Protein AF-R5P336-F1 (afdb_monomer_lite)

Structure (mmCIF, N/CA/C/O backbone):
data_AF-R5P336-F1
#
_entry.id   AF-R5P336-F1
#
loop_
_atom_site.group_PDB
_atom_site.id
_atom_site.type_symbol
_atom_site.label_atom_id
_atom_site.label_alt_id
_atom_site.label_comp_id
_atom_site.label_asym_id
_atom_site.label_entity_id
_atom_site.label_seq_id
_atom_site.pdbx_PDB_ins_code
_atom_site.Cartn_x
_atom_site.Cartn_y
_atom_site.Cartn_z
_atom_site.occupancy
_atom_site.B_iso_or_equiv
_atom_site.auth_seq_id
_atom_site.auth_comp_id
_atom_site.auth_asym_id
_atom_site.auth_atom_id
_atom_site.pdbx_PDB_model_num
ATOM 1 N N . MET A 1 1 ? -26.874 2.216 21.718 1.00 48.78 1 MET A N 1
ATOM 2 C CA . MET A 1 1 ? -26.029 2.911 20.723 1.00 48.78 1 MET A CA 1
ATOM 3 C C . MET A 1 1 ? -25.429 1.851 19.818 1.00 48.78 1 MET A C 1
ATOM 5 O O . MET A 1 1 ? -24.500 1.167 20.233 1.00 48.78 1 MET A O 1
ATOM 9 N N . GLU A 1 2 ? -26.077 1.636 18.677 1.00 56.44 2 GLU A N 1
ATOM 10 C CA . GLU A 1 2 ? -25.840 0.547 17.711 1.00 56.44 2 GLU A CA 1
ATOM 11 C C . GLU A 1 2 ? -24.820 0.969 16.629 1.00 56.44 2 GLU A C 1
ATOM 13 O O . GLU A 1 2 ? -24.054 0.153 16.127 1.00 56.44 2 GLU A O 1
ATOM 18 N N . ASN A 1 3 ? -24.690 2.281 16.407 1.00 76.06 3 ASN A N 1
ATOM 19 C CA . ASN A 1 3 ? -23.892 2.877 15.333 1.00 76.06 3 ASN A CA 1
ATOM 20 C C . ASN A 1 3 ? -22.371 2.699 15.501 1.00 76.06 3 ASN A C 1
ATOM 22 O O . ASN A 1 3 ? -21.642 2.678 14.514 1.00 76.06 3 ASN A O 1
ATOM 26 N N . GLY A 1 4 ? -21.855 2.562 16.729 1.00 81.75 4 GLY A N 1
ATOM 27 C CA . GLY A 1 4 ? -20.406 2.526 16.948 1.00 81.75 4 GLY A CA 1
ATOM 28 C C . GLY A 1 4 ? -19.717 1.269 16.413 1.00 81.75 4 GLY A C 1
ATOM 29 O O . GLY A 1 4 ? -18.634 1.345 15.831 1.00 81.75 4 GLY A O 1
ATOM 30 N N . ARG A 1 5 ? -20.377 0.109 16.534 1.00 86.25 5 ARG A N 1
ATOM 31 C CA . ARG A 1 5 ? -19.883 -1.146 15.945 1.00 86.25 5 ARG A CA 1
ATOM 32 C C . ARG A 1 5 ? -20.002 -1.145 14.424 1.00 86.25 5 ARG A C 1
ATOM 34 O O . ARG A 1 5 ? -19.132 -1.692 13.755 1.00 86.25 5 ARG A O 1
ATOM 41 N N . GLU A 1 6 ? -21.025 -0.490 13.884 1.00 89.81 6 GLU A N 1
ATOM 42 C CA . GLU A 1 6 ? -21.195 -0.324 12.440 1.00 89.81 6 GLU A CA 1
ATOM 43 C C . GLU A 1 6 ? -20.056 0.514 11.837 1.00 89.81 6 GLU A C 1
ATOM 45 O O . GLU A 1 6 ? -19.408 0.078 10.886 1.00 89.81 6 GLU A O 1
ATOM 50 N N . TYR A 1 7 ? -19.708 1.653 12.451 1.00 92.31 7 TYR A N 1
ATOM 51 C CA . TYR A 1 7 ? -18.560 2.457 12.017 1.00 92.31 7 TYR A CA 1
ATOM 52 C C . TYR A 1 7 ? -17.231 1.696 12.113 1.00 92.31 7 TYR A C 1
ATOM 54 O O . TYR A 1 7 ? -16.427 1.749 11.184 1.00 92.31 7 TYR A O 1
ATOM 62 N N . LEU A 1 8 ? -17.004 0.942 13.194 1.00 92.31 8 LEU A N 1
ATOM 63 C CA . LEU A 1 8 ? -15.820 0.084 13.333 1.00 92.31 8 LEU A CA 1
ATOM 64 C C . LEU A 1 8 ? -15.763 -1.016 12.263 1.00 92.31 8 LEU A C 1
ATOM 66 O O . LEU A 1 8 ? -14.682 -1.321 11.753 1.00 92.31 8 LEU A O 1
ATOM 70 N N . SER A 1 9 ? -16.912 -1.580 11.883 1.00 93.75 9 SER A N 1
ATOM 71 C CA . SER A 1 9 ? -17.007 -2.539 10.781 1.00 93.75 9 SER A CA 1
ATOM 72 C C . SER A 1 9 ? -16.622 -1.892 9.450 1.00 93.75 9 SER A C 1
ATOM 74 O O . SER A 1 9 ? -15.832 -2.463 8.705 1.00 93.75 9 SER A O 1
ATOM 76 N N . ILE A 1 10 ? -17.104 -0.678 9.168 1.00 95.06 10 ILE A N 1
ATOM 77 C CA . ILE A 1 10 ? -16.742 0.068 7.950 1.00 95.06 10 ILE A CA 1
ATOM 78 C C . ILE A 1 10 ? -15.233 0.344 7.902 1.00 95.06 10 ILE A C 1
ATOM 80 O O . ILE A 1 10 ? -14.598 0.127 6.869 1.00 95.06 10 ILE A O 1
ATOM 84 N N . LEU A 1 11 ? -14.636 0.779 9.019 1.00 95.56 11 LEU A N 1
ATOM 85 C CA . LEU A 1 11 ? -13.186 0.984 9.115 1.00 95.56 11 LEU A CA 1
ATOM 86 C C . LEU A 1 11 ? -12.418 -0.318 8.858 1.00 95.56 11 LEU A C 1
ATOM 88 O O . LEU A 1 11 ? -11.440 -0.321 8.115 1.00 95.56 11 LEU A O 1
ATOM 92 N N . THR A 1 12 ? -12.888 -1.426 9.431 1.00 96.69 12 THR A N 1
ATOM 93 C CA . THR A 1 12 ? -12.290 -2.755 9.256 1.00 96.69 12 THR A CA 1
ATOM 94 C C . THR A 1 12 ? -12.308 -3.187 7.792 1.00 96.69 12 THR A C 1
ATOM 96 O O . THR A 1 12 ? -11.278 -3.605 7.263 1.00 96.69 12 THR A O 1
ATOM 99 N N . GLU A 1 13 ? -13.448 -3.052 7.115 1.00 96.81 13 GLU A N 1
ATOM 100 C CA . GLU A 1 13 ? -13.576 -3.409 5.700 1.00 96.81 13 GLU A CA 1
ATOM 101 C C . GLU A 1 13 ? -12.733 -2.499 4.796 1.00 96.81 13 GLU A C 1
ATOM 103 O O . GLU A 1 13 ? -12.094 -2.987 3.864 1.00 96.81 13 GLU A O 1
ATOM 108 N N . SER A 1 14 ? -12.635 -1.201 5.110 1.00 96.56 14 SER A N 1
ATOM 109 C CA . SER A 1 14 ? -11.741 -0.278 4.397 1.00 96.56 14 SER A CA 1
ATOM 110 C C . SER A 1 14 ? -10.275 -0.732 4.470 1.00 96.56 14 SER A C 1
ATOM 112 O O . SER A 1 14 ? -9.592 -0.810 3.445 1.00 96.56 14 SER A O 1
ATOM 114 N N . LEU A 1 15 ? -9.800 -1.124 5.660 1.00 97.38 15 LEU A N 1
ATOM 115 C CA . LEU A 1 15 ? -8.432 -1.620 5.842 1.00 97.38 15 LEU A CA 1
ATOM 116 C C . LEU A 1 15 ? -8.196 -2.961 5.134 1.00 97.38 15 LEU A C 1
ATOM 118 O O . LEU A 1 15 ? -7.172 -3.123 4.474 1.00 97.38 15 LEU A O 1
ATOM 122 N N . LYS A 1 16 ? -9.138 -3.910 5.212 1.00 98.06 16 LYS A N 1
ATOM 123 C CA . LYS A 1 16 ? -9.036 -5.181 4.472 1.00 98.06 16 LYS A CA 1
ATOM 124 C C . LYS A 1 16 ? -8.949 -4.946 2.968 1.00 98.06 16 LYS A C 1
ATOM 126 O O . LYS A 1 16 ? -8.106 -5.540 2.305 1.00 98.06 16 LYS A O 1
ATOM 131 N N . LYS A 1 17 ? -9.768 -4.037 2.437 1.00 98.06 17 LYS A N 1
ATOM 132 C CA . LYS A 1 17 ? -9.726 -3.686 1.019 1.00 98.06 17 LYS A CA 1
ATOM 133 C C . LYS A 1 17 ? -8.385 -3.062 0.630 1.00 98.06 17 LYS A C 1
ATOM 135 O O . LYS A 1 17 ? -7.833 -3.409 -0.411 1.00 98.06 17 LYS A O 1
ATOM 140 N N . LYS A 1 18 ? -7.818 -2.203 1.484 1.00 97.44 18 LYS A N 1
ATOM 141 C CA . LYS A 1 18 ? -6.471 -1.651 1.282 1.00 97.44 18 LYS A CA 1
ATOM 142 C C . LYS A 1 18 ? -5.401 -2.748 1.245 1.00 97.44 18 LYS A C 1
ATOM 144 O O . LYS A 1 18 ? -4.525 -2.688 0.390 1.00 97.44 18 LYS A O 1
ATOM 149 N N . ILE A 1 19 ? -5.493 -3.763 2.109 1.00 98.19 19 ILE A N 1
ATOM 150 C CA . ILE A 1 19 ? -4.601 -4.937 2.081 1.00 98.19 19 ILE A CA 1
ATOM 151 C C . ILE A 1 19 ? -4.691 -5.659 0.735 1.00 98.19 19 ILE A C 1
ATOM 153 O O . ILE A 1 19 ? -3.660 -5.879 0.109 1.00 98.19 19 ILE A O 1
ATOM 157 N N . THR A 1 20 ? -5.903 -5.955 0.256 1.00 98.31 20 THR A N 1
ATOM 158 C CA . THR A 1 20 ? -6.098 -6.613 -1.046 1.00 98.31 20 THR A CA 1
ATOM 159 C C . THR A 1 20 ? -5.482 -5.809 -2.189 1.00 98.31 20 THR A C 1
ATOM 161 O O . THR A 1 20 ? -4.812 -6.373 -3.043 1.00 98.31 20 THR A O 1
ATOM 164 N N . ILE A 1 21 ? -5.644 -4.484 -2.193 1.00 97.75 21 ILE A N 1
ATOM 165 C CA . ILE A 1 21 ? -5.040 -3.633 -3.226 1.00 97.75 21 ILE A CA 1
ATOM 166 C C . ILE A 1 21 ? -3.506 -3.664 -3.152 1.00 97.75 21 ILE A C 1
ATOM 168 O O . ILE A 1 21 ? -2.845 -3.703 -4.187 1.00 97.75 21 ILE A O 1
ATOM 172 N N . LEU A 1 22 ? -2.924 -3.664 -1.949 1.00 97.75 22 LEU A N 1
ATOM 173 C CA . LEU A 1 22 ? -1.472 -3.794 -1.785 1.00 97.75 22 LEU A CA 1
ATOM 174 C C . LEU A 1 22 ? -0.960 -5.143 -2.311 1.00 97.75 22 LEU A C 1
ATOM 176 O O . LEU A 1 22 ? 0.091 -5.173 -2.949 1.00 97.75 22 LEU A O 1
ATOM 180 N N . ASP A 1 23 ? -1.710 -6.227 -2.104 1.00 98.19 23 ASP A N 1
ATOM 181 C CA . ASP A 1 23 ? -1.390 -7.544 -2.667 1.00 98.19 23 ASP A CA 1
ATOM 182 C C . ASP A 1 23 ? -1.418 -7.536 -4.201 1.00 98.19 23 ASP A C 1
ATOM 184 O O . ASP A 1 23 ? -0.490 -8.031 -4.841 1.00 98.19 23 ASP A O 1
ATOM 188 N N . GLU A 1 24 ? -2.418 -6.896 -4.810 1.00 98.12 24 GLU A N 1
ATOM 189 C CA . GLU A 1 24 ? -2.477 -6.738 -6.269 1.00 98.12 24 GLU A CA 1
ATOM 190 C C . GLU A 1 24 ? -1.304 -5.908 -6.811 1.00 98.12 24 GLU A C 1
ATOM 192 O O . GLU A 1 24 ? -0.720 -6.249 -7.843 1.00 98.12 24 GLU A O 1
ATOM 197 N N . ILE A 1 25 ? -0.892 -4.850 -6.102 1.00 96.62 25 ILE A N 1
ATOM 198 C CA . ILE A 1 25 ? 0.298 -4.073 -6.477 1.00 96.62 25 ILE A CA 1
ATOM 199 C C . ILE A 1 25 ? 1.558 -4.947 -6.406 1.00 96.62 25 ILE A C 1
ATOM 201 O O . ILE A 1 25 ? 2.382 -4.882 -7.317 1.00 96.62 25 ILE A O 1
ATOM 205 N N . LEU A 1 26 ? 1.714 -5.797 -5.386 1.00 97.25 26 LEU A N 1
ATOM 206 C CA . LEU A 1 26 ? 2.848 -6.729 -5.300 1.00 97.25 26 LEU A CA 1
ATOM 207 C C . LEU A 1 26 ? 2.880 -7.705 -6.484 1.00 97.25 26 LEU A C 1
ATOM 209 O O . LEU A 1 26 ? 3.942 -7.917 -7.075 1.00 97.25 26 LEU A O 1
ATOM 213 N N . LEU A 1 27 ? 1.725 -8.238 -6.893 1.00 97.12 27 LEU A N 1
ATOM 214 C CA . LEU A 1 27 ? 1.620 -9.091 -8.081 1.00 97.12 27 LEU A CA 1
ATOM 215 C C . LEU A 1 27 ? 1.990 -8.333 -9.363 1.00 97.12 27 LEU A C 1
ATOM 217 O O . LEU A 1 27 ? 2.708 -8.859 -10.215 1.00 97.12 27 LEU A O 1
ATOM 221 N N . LEU A 1 28 ? 1.542 -7.084 -9.508 1.00 95.50 28 LEU A N 1
ATOM 222 C CA . LEU A 1 28 ? 1.935 -6.224 -10.627 1.00 95.50 28 LEU A CA 1
ATOM 223 C C . LEU A 1 28 ? 3.432 -5.898 -10.607 1.00 95.50 28 LEU A C 1
ATOM 225 O O . LEU A 1 28 ? 4.052 -5.822 -11.667 1.00 95.50 28 LEU A O 1
ATOM 229 N N . ASN A 1 29 ? 4.035 -5.749 -9.426 1.00 94.75 29 ASN A N 1
ATOM 230 C CA . ASN A 1 29 ? 5.474 -5.548 -9.292 1.00 94.75 29 ASN A CA 1
ATOM 231 C C . ASN A 1 29 ? 6.240 -6.768 -9.791 1.00 94.75 29 ASN A C 1
ATOM 233 O O . ASN A 1 29 ? 7.191 -6.615 -10.555 1.00 94.75 29 ASN A O 1
ATOM 237 N N . GLN A 1 30 ? 5.806 -7.968 -9.422 1.00 93.94 30 GLN A N 1
ATOM 238 C CA . GLN A 1 30 ? 6.415 -9.186 -9.935 1.00 93.94 30 GLN A CA 1
ATOM 239 C C . GLN A 1 30 ? 6.309 -9.269 -11.466 1.00 93.94 30 GLN A C 1
ATOM 241 O O . GLN A 1 30 ? 7.320 -9.463 -12.139 1.00 93.94 30 GLN A O 1
ATOM 246 N N . LYS A 1 31 ? 5.119 -9.024 -12.029 1.00 91.44 31 LYS A N 1
ATOM 247 C CA . LYS A 1 31 ? 4.902 -9.035 -13.487 1.00 91.44 31 LYS A CA 1
ATOM 248 C C . LYS A 1 31 ? 5.761 -8.006 -14.223 1.00 91.44 31 LYS A C 1
ATOM 250 O O . LYS A 1 31 ? 6.285 -8.301 -15.291 1.00 91.44 31 LYS A O 1
ATOM 255 N N . GLN A 1 32 ? 5.944 -6.815 -13.651 1.00 88.25 32 GLN A N 1
ATOM 256 C CA . GLN A 1 32 ? 6.812 -5.788 -14.234 1.00 88.25 32 GLN A CA 1
ATOM 257 C C . GLN A 1 32 ? 8.275 -6.234 -14.260 1.00 88.25 32 GLN A C 1
ATOM 259 O O . GLN A 1 32 ? 8.996 -5.935 -15.205 1.00 88.25 32 GLN A O 1
ATOM 264 N N . LEU A 1 33 ? 8.735 -6.924 -13.213 1.00 89.75 33 LEU A N 1
ATOM 265 C CA . LEU A 1 33 ? 10.094 -7.452 -13.177 1.00 89.75 33 LEU A CA 1
ATOM 266 C C . LEU A 1 33 ? 10.290 -8.520 -14.258 1.00 89.75 33 LEU A C 1
ATOM 268 O O . LEU A 1 33 ? 11.304 -8.515 -14.955 1.00 89.75 33 LEU A O 1
ATOM 272 N N . GLU A 1 34 ? 9.315 -9.412 -14.413 1.00 87.00 34 GLU A N 1
ATOM 273 C CA . GLU A 1 34 ? 9.313 -10.450 -15.444 1.00 87.00 34 GLU A CA 1
ATOM 274 C C . GLU A 1 34 ? 9.309 -9.838 -16.856 1.00 87.00 34 GLU A C 1
ATOM 276 O O . GLU A 1 34 ? 10.112 -10.256 -17.693 1.00 87.00 34 GLU A O 1
ATOM 281 N N . SER A 1 35 ? 8.512 -8.787 -17.099 1.00 82.12 35 SER A N 1
ATOM 282 C CA . SER A 1 35 ? 8.417 -8.137 -18.416 1.00 82.12 35 SER A CA 1
ATOM 283 C C . SER A 1 35 ? 9.709 -7.449 -18.869 1.00 82.12 35 SER A C 1
ATOM 285 O O . SER A 1 35 ? 9.957 -7.335 -20.066 1.00 82.12 35 SER A O 1
ATOM 287 N N . VAL A 1 36 ? 10.572 -7.033 -17.934 1.00 81.50 36 VAL A N 1
ATOM 288 C CA . VAL A 1 36 ? 11.878 -6.422 -18.250 1.00 81.50 36 VAL A CA 1
ATOM 289 C C . VAL A 1 36 ? 13.056 -7.392 -18.155 1.00 81.50 36 VAL A C 1
ATOM 291 O O . VAL A 1 36 ? 14.186 -7.014 -18.466 1.00 81.50 36 VAL A O 1
ATOM 294 N N . SER A 1 37 ? 12.814 -8.640 -17.742 1.00 77.75 37 SER A N 1
ATOM 295 C CA . SER A 1 37 ? 13.849 -9.678 -17.625 1.00 77.75 37 SER A CA 1
ATOM 296 C C . SER A 1 37 ? 14.093 -10.450 -18.932 1.00 77.75 37 SER A C 1
ATOM 298 O O . SER A 1 37 ? 15.087 -11.168 -19.035 1.00 77.75 37 SER A O 1
ATOM 300 N N . GLY A 1 38 ? 13.213 -10.305 -19.931 1.00 72.75 38 GLY A N 1
ATOM 301 C CA . GLY A 1 38 ? 13.334 -10.926 -21.257 1.00 72.75 38 GLY A CA 1
ATOM 302 C C . GLY A 1 38 ? 14.386 -10.274 -22.168 1.00 72.75 38 GLY A C 1
ATOM 303 O O . GLY A 1 38 ? 15.119 -9.376 -21.757 1.00 72.75 38 GLY A O 1
ATOM 304 N N . ASN A 1 39 ? 14.482 -10.712 -23.431 1.00 67.06 39 ASN A N 1
ATOM 305 C CA . ASN A 1 39 ? 15.431 -10.148 -24.410 1.00 67.06 39 ASN A CA 1
ATOM 306 C C . ASN A 1 39 ? 15.059 -8.729 -24.867 1.00 67.06 39 ASN A C 1
ATOM 308 O O . ASN A 1 39 ? 15.962 -7.908 -25.056 1.00 67.06 39 ASN A O 1
ATOM 312 N N . GLU A 1 40 ? 13.766 -8.431 -24.942 1.00 68.81 40 GLU A N 1
ATOM 313 C CA . GLU A 1 40 ? 13.169 -7.139 -25.302 1.00 68.81 40 GLU A CA 1
ATOM 314 C C . GLU A 1 40 ? 12.120 -6.773 -24.246 1.00 68.81 40 GLU A C 1
ATOM 316 O O . GLU A 1 40 ? 11.577 -7.669 -23.593 1.00 68.81 40 GLU A O 1
ATOM 321 N N . ILE A 1 41 ? 11.889 -5.477 -24.034 1.00 71.94 41 ILE A N 1
ATOM 322 C CA . ILE A 1 41 ? 10.786 -5.002 -23.192 1.00 71.94 41 ILE A CA 1
ATOM 323 C C . ILE A 1 41 ? 9.473 -5.180 -23.961 1.00 71.94 41 ILE A C 1
ATOM 325 O O . ILE A 1 41 ? 9.350 -4.741 -25.101 1.00 71.94 41 ILE A O 1
ATOM 329 N N . ASP A 1 42 ? 8.485 -5.795 -23.315 1.00 80.50 42 ASP A N 1
ATOM 330 C CA . ASP A 1 42 ? 7.096 -5.738 -23.773 1.00 80.50 42 ASP A CA 1
ATOM 331 C C . ASP A 1 42 ? 6.490 -4.390 -23.347 1.00 80.50 42 ASP A C 1
ATOM 333 O O . ASP A 1 42 ? 6.070 -4.213 -22.198 1.00 80.50 42 ASP A O 1
ATOM 337 N N . ASP A 1 43 ? 6.532 -3.413 -24.256 1.00 76.44 43 ASP A N 1
ATOM 338 C CA . ASP A 1 43 ? 6.093 -2.036 -24.002 1.00 76.44 43 ASP A CA 1
ATOM 339 C C . ASP A 1 43 ? 4.592 -1.946 -23.682 1.00 76.44 43 ASP A C 1
ATOM 341 O O . ASP A 1 43 ? 4.189 -1.150 -22.828 1.00 76.44 43 ASP A O 1
ATOM 345 N N . ASP A 1 44 ? 3.761 -2.767 -24.327 1.00 81.9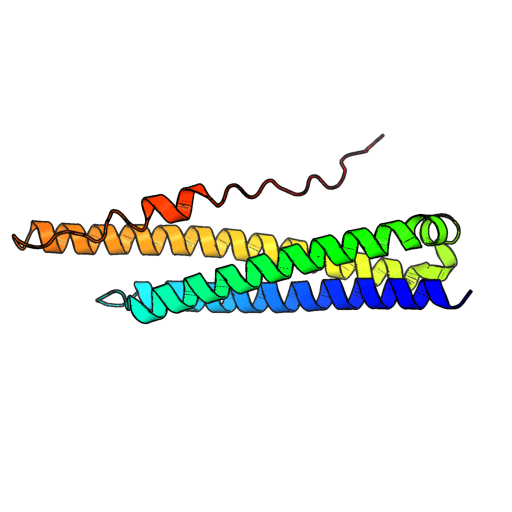4 44 ASP A N 1
ATOM 346 C CA . ASP A 1 44 ? 2.311 -2.761 -24.121 1.00 81.94 44 ASP A CA 1
ATOM 347 C C . ASP A 1 44 ? 1.968 -3.308 -22.732 1.00 81.94 44 ASP A C 1
ATOM 349 O O . ASP A 1 44 ? 1.253 -2.656 -21.963 1.00 81.94 44 ASP A O 1
ATOM 353 N N . LEU A 1 45 ? 2.560 -4.449 -22.358 1.00 83.50 45 LEU A N 1
ATOM 354 C CA . LEU A 1 45 ? 2.412 -5.019 -21.020 1.00 83.50 45 LEU A CA 1
ATOM 355 C C . LEU A 1 45 ? 2.969 -4.078 -19.944 1.00 83.50 45 LEU A C 1
ATOM 357 O O . LEU A 1 45 ? 2.374 -3.928 -18.874 1.00 83.50 45 LEU A O 1
ATOM 361 N N . PHE A 1 46 ? 4.105 -3.429 -20.209 1.00 81.25 46 PHE A N 1
ATOM 362 C CA . PHE A 1 46 ? 4.688 -2.466 -19.281 1.00 81.25 46 PHE A CA 1
ATOM 363 C C . PHE A 1 46 ? 3.744 -1.282 -19.031 1.00 81.25 46 PHE A C 1
ATOM 365 O O . PHE A 1 46 ? 3.502 -0.939 -17.872 1.00 81.25 46 PHE A O 1
ATOM 372 N N . ASN A 1 47 ? 3.177 -0.689 -20.085 1.00 84.56 47 ASN A N 1
ATOM 373 C CA . ASN A 1 47 ? 2.224 0.416 -19.957 1.00 84.56 47 ASN A CA 1
ATOM 374 C C . ASN A 1 47 ? 0.946 -0.017 -19.225 1.00 84.56 47 ASN A C 1
ATOM 376 O O . ASN A 1 47 ? 0.518 0.674 -18.302 1.00 84.56 47 ASN A O 1
ATOM 380 N N . GLU A 1 48 ? 0.394 -1.192 -19.546 1.00 89.12 48 GLU A N 1
ATOM 381 C CA . GLU A 1 48 ? -0.787 -1.732 -18.860 1.00 89.12 48 GLU A CA 1
ATOM 382 C C . GLU A 1 48 ? -0.544 -1.904 -17.351 1.00 89.12 48 GLU A C 1
ATOM 384 O O . GLU A 1 48 ? -1.404 -1.578 -16.527 1.00 89.12 48 GLU A O 1
ATOM 389 N N . ILE A 1 49 ? 0.637 -2.398 -16.966 1.00 88.38 49 ILE A N 1
ATOM 390 C CA . ILE A 1 49 ? 1.006 -2.553 -15.556 1.00 88.38 49 ILE A CA 1
ATOM 391 C C . ILE A 1 49 ? 1.050 -1.194 -14.850 1.00 88.38 49 ILE A C 1
ATOM 393 O O . ILE A 1 49 ? 0.534 -1.069 -13.738 1.00 88.38 49 ILE A O 1
ATOM 397 N N . ILE A 1 50 ? 1.654 -0.182 -15.476 1.00 87.94 50 ILE A N 1
ATOM 398 C CA . ILE A 1 50 ? 1.752 1.166 -14.903 1.00 87.94 50 ILE A CA 1
ATOM 399 C C . ILE A 1 50 ? 0.359 1.789 -14.745 1.00 87.94 50 ILE A C 1
ATOM 401 O O . ILE A 1 50 ? 0.039 2.284 -13.663 1.00 87.94 50 ILE A O 1
ATOM 405 N N . ASP A 1 51 ? -0.503 1.678 -15.756 1.00 89.81 51 ASP A N 1
ATOM 406 C CA . ASP A 1 51 ? -1.873 2.197 -15.704 1.00 89.81 51 ASP A CA 1
ATOM 407 C C . ASP A 1 51 ? -2.699 1.534 -14.589 1.00 89.81 51 ASP A C 1
ATOM 409 O O . ASP A 1 51 ? -3.413 2.211 -13.840 1.00 89.81 51 ASP A O 1
ATOM 413 N N . LYS A 1 52 ? -2.575 0.211 -14.415 1.00 92.69 52 LYS A N 1
ATOM 414 C CA . LYS A 1 52 ? -3.245 -0.509 -13.319 1.00 92.69 52 LYS A CA 1
ATOM 415 C C . LYS A 1 52 ? -2.748 -0.065 -11.946 1.00 92.69 52 LYS A C 1
ATOM 417 O O . LYS A 1 52 ? -3.561 0.136 -11.043 1.00 92.69 52 LYS A O 1
ATOM 422 N N . LYS A 1 53 ? -1.438 0.134 -11.780 1.00 91.44 53 LYS A N 1
ATOM 423 C CA . LYS A 1 53 ? -0.872 0.661 -10.527 1.00 91.44 53 LYS A CA 1
ATOM 424 C C . LYS A 1 53 ? -1.416 2.051 -10.207 1.00 91.44 53 LYS A C 1
ATOM 426 O O . LYS A 1 53 ? -1.796 2.297 -9.065 1.00 91.44 53 LYS A O 1
ATOM 431 N N . ASP A 1 54 ? -1.535 2.927 -11.201 1.00 91.19 54 ASP A N 1
ATOM 432 C CA . ASP A 1 54 ? -2.108 4.265 -11.025 1.00 91.19 54 ASP A CA 1
ATOM 433 C C . ASP A 1 54 ? -3.573 4.223 -10.558 1.00 91.19 54 ASP A C 1
ATOM 435 O O . ASP A 1 54 ? -3.987 5.035 -9.722 1.00 91.19 54 ASP A O 1
ATOM 439 N N . ILE A 1 55 ? -4.367 3.272 -11.064 1.00 94.31 55 ILE A N 1
ATOM 440 C CA . ILE A 1 55 ? -5.743 3.039 -10.597 1.00 94.31 55 ILE A CA 1
ATOM 441 C C . ILE A 1 55 ? -5.740 2.617 -9.124 1.00 94.31 55 ILE A C 1
ATOM 443 O O . ILE A 1 55 ? -6.450 3.220 -8.316 1.00 94.31 55 ILE A O 1
ATOM 447 N N . TYR A 1 56 ? -4.905 1.647 -8.752 1.00 94.75 56 TYR A N 1
ATOM 448 C CA . TYR A 1 56 ? -4.812 1.171 -7.372 1.00 94.75 56 TYR A CA 1
ATOM 449 C C . TYR A 1 56 ? -4.317 2.241 -6.395 1.00 94.75 56 TYR A C 1
ATOM 451 O O . TYR A 1 56 ? -4.847 2.358 -5.291 1.00 94.75 56 TYR A O 1
ATOM 459 N N . ILE A 1 57 ? -3.372 3.092 -6.802 1.00 89.69 57 ILE A N 1
ATOM 460 C CA . ILE A 1 57 ? -2.915 4.230 -5.990 1.00 89.69 57 ILE A CA 1
ATOM 461 C C . ILE A 1 57 ? -4.066 5.214 -5.741 1.00 89.69 57 ILE A C 1
ATOM 463 O O . ILE A 1 57 ? -4.255 5.687 -4.617 1.00 89.69 57 ILE A O 1
ATOM 467 N N . LYS A 1 58 ? -4.870 5.527 -6.766 1.00 93.69 58 LYS A N 1
ATOM 468 C CA . LYS A 1 58 ? -6.066 6.373 -6.599 1.00 93.69 58 LYS A CA 1
ATOM 469 C C . LYS A 1 58 ? -7.070 5.733 -5.645 1.00 93.69 58 LYS A C 1
ATOM 471 O O . LYS A 1 58 ? -7.653 6.436 -4.822 1.00 93.69 58 LYS A O 1
ATOM 476 N N . GLU A 1 59 ? -7.254 4.420 -5.731 1.00 94.69 59 GLU A N 1
ATOM 477 C CA . GLU A 1 59 ? -8.157 3.688 -4.851 1.00 94.69 59 GLU A CA 1
ATOM 478 C C . GLU A 1 59 ? -7.683 3.702 -3.392 1.00 94.69 59 GLU A C 1
ATOM 480 O O . GLU A 1 59 ? -8.477 4.037 -2.514 1.00 94.69 59 GLU A O 1
ATOM 485 N N . ILE A 1 60 ? -6.392 3.463 -3.134 1.00 94.19 60 ILE A N 1
ATOM 486 C CA . ILE A 1 60 ? -5.790 3.599 -1.797 1.00 94.19 60 ILE A CA 1
ATOM 487 C C . ILE A 1 60 ? -6.037 5.003 -1.233 1.00 94.19 60 ILE A C 1
ATOM 489 O O . ILE A 1 60 ? -6.522 5.137 -0.113 1.00 94.19 60 ILE A O 1
ATOM 493 N N . ASN A 1 61 ? -5.779 6.051 -2.021 1.00 92.81 61 ASN A N 1
ATOM 494 C CA . ASN A 1 61 ? -5.994 7.432 -1.581 1.00 92.81 61 ASN A CA 1
ATOM 495 C C . ASN A 1 61 ? -7.466 7.722 -1.244 1.00 92.81 61 ASN A C 1
ATOM 497 O O . ASN A 1 61 ? -7.758 8.500 -0.335 1.00 92.81 61 ASN A O 1
ATOM 501 N N . ASN A 1 62 ? -8.406 7.123 -1.977 1.00 94.62 62 ASN A N 1
ATOM 502 C CA . ASN A 1 62 ? -9.832 7.264 -1.693 1.00 94.62 62 ASN A CA 1
ATOM 503 C C . ASN A 1 62 ? -10.239 6.500 -0.427 1.00 94.62 62 ASN A C 1
ATOM 505 O O . ASN A 1 62 ? -11.019 7.029 0.367 1.00 94.62 62 ASN A O 1
ATOM 509 N N . LEU A 1 63 ? -9.696 5.298 -0.214 1.00 93.88 63 LEU A N 1
ATOM 510 C CA . LEU A 1 63 ? -9.907 4.527 1.013 1.00 93.88 63 LEU A CA 1
ATOM 511 C C . LEU A 1 63 ? -9.372 5.267 2.236 1.00 93.88 63 LEU A C 1
ATOM 513 O O . LEU A 1 63 ? -10.073 5.332 3.240 1.00 93.88 63 LEU A O 1
ATOM 517 N N . ASP A 1 64 ? -8.195 5.885 2.133 1.00 93.19 64 ASP A N 1
ATOM 518 C CA . ASP A 1 64 ? -7.590 6.647 3.228 1.00 93.19 64 ASP A CA 1
ATOM 519 C C . ASP A 1 64 ? -8.442 7.865 3.606 1.00 93.19 64 ASP A C 1
ATOM 521 O O . ASP A 1 64 ? -8.739 8.076 4.782 1.00 93.19 64 ASP A O 1
ATOM 525 N N . LYS A 1 65 ? -8.941 8.610 2.610 1.00 94.00 65 LYS A N 1
ATOM 526 C CA . LYS A 1 65 ? -9.875 9.724 2.842 1.00 94.00 65 LYS A CA 1
ATOM 527 C C . LYS A 1 65 ? -11.175 9.260 3.495 1.00 94.00 65 LYS A C 1
ATOM 529 O O . LYS A 1 65 ? -11.653 9.889 4.436 1.00 94.00 65 LYS A O 1
ATOM 534 N N . GLY A 1 66 ? -11.764 8.172 2.995 1.00 92.56 66 GLY A N 1
ATOM 535 C CA . GLY A 1 66 ? -12.992 7.610 3.561 1.00 92.56 66 GLY A CA 1
ATOM 536 C C . GLY A 1 66 ? -12.786 7.103 4.989 1.00 92.56 66 GLY A C 1
ATOM 537 O O . GLY A 1 66 ? -13.619 7.349 5.860 1.00 92.56 66 GLY A O 1
ATOM 538 N N . PHE A 1 67 ? -11.650 6.453 5.247 1.00 94.50 67 PHE A N 1
ATOM 539 C CA . PHE A 1 67 ? -11.263 5.976 6.569 1.00 94.50 67 PHE A CA 1
ATOM 540 C C . PHE A 1 67 ? -11.151 7.134 7.563 1.00 94.50 67 PHE A C 1
ATOM 542 O O . PHE A 1 67 ? -11.755 7.066 8.629 1.00 94.50 67 PHE A O 1
ATOM 549 N N . GLU A 1 68 ? -10.446 8.213 7.214 1.00 94.44 68 GLU A N 1
ATOM 550 C CA . GLU A 1 68 ? -10.285 9.386 8.082 1.00 94.44 68 GLU A CA 1
ATOM 551 C C . GLU A 1 68 ? -11.638 10.028 8.430 1.00 94.44 68 GLU A C 1
ATOM 553 O O . GLU A 1 68 ? -11.925 10.292 9.598 1.00 94.44 68 GLU A O 1
ATOM 558 N N . GLN A 1 69 ? -12.519 10.188 7.436 1.00 94.44 69 GLN A N 1
ATOM 559 C CA . GLN A 1 69 ? -13.862 10.738 7.644 1.00 94.44 69 GLN A CA 1
ATOM 560 C 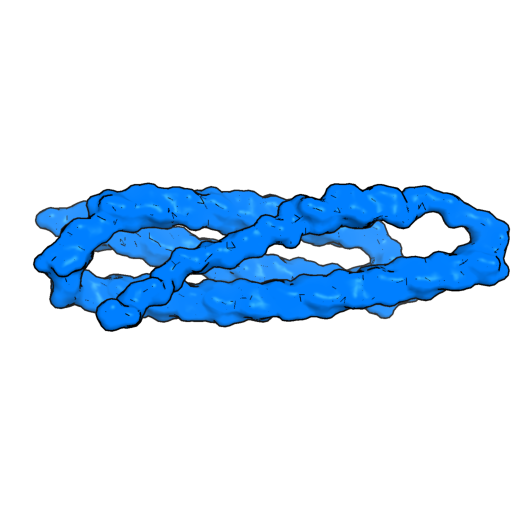C . GLN A 1 69 ? -14.717 9.890 8.589 1.00 94.44 69 GLN A C 1
ATOM 562 O O . GLN A 1 69 ? -15.464 10.438 9.401 1.00 94.44 69 GLN A O 1
ATOM 567 N N . VAL A 1 70 ? -14.645 8.563 8.473 1.00 93.50 70 VAL A N 1
ATOM 568 C CA . VAL A 1 70 ? -15.383 7.653 9.356 1.00 93.50 70 VAL A CA 1
ATOM 569 C C . VAL A 1 70 ? -14.752 7.634 10.745 1.00 93.50 70 VAL A C 1
ATOM 571 O O . VAL A 1 70 ? -15.472 7.704 11.739 1.00 93.50 70 VAL A O 1
ATOM 574 N N . TYR A 1 71 ? -13.422 7.601 10.827 1.00 92.94 71 TYR A N 1
ATOM 575 C CA . TYR A 1 71 ? -12.692 7.564 12.087 1.00 92.94 71 TYR A CA 1
ATOM 576 C C . TYR A 1 71 ? -12.979 8.797 12.945 1.00 92.94 71 TYR A C 1
ATOM 578 O O . TYR A 1 71 ? -13.324 8.649 14.115 1.00 92.94 71 TYR A O 1
ATOM 586 N N . GLU A 1 72 ? -12.938 10.003 12.373 1.00 93.62 72 GLU A N 1
ATOM 587 C CA . GLU A 1 72 ? -13.213 11.234 13.125 1.00 93.62 72 GLU A CA 1
ATOM 588 C C . GLU A 1 72 ? -14.638 11.280 13.705 1.00 93.62 72 GLU A C 1
ATOM 590 O O . GLU A 1 72 ? -14.851 11.871 14.763 1.00 93.62 72 GLU A O 1
ATOM 595 N N . ARG A 1 73 ? -15.610 10.588 13.092 1.00 91.62 73 ARG A N 1
ATOM 596 C CA . ARG A 1 73 ? -16.982 10.487 13.627 1.00 91.62 73 ARG A CA 1
ATOM 597 C C . ARG A 1 73 ? -17.096 9.571 14.842 1.00 91.62 73 ARG A C 1
ATOM 599 O O . ARG A 1 73 ? -17.969 9.795 15.673 1.00 91.62 73 ARG A O 1
ATOM 606 N N . ILE A 1 74 ? -16.254 8.541 14.934 1.00 91.31 74 ILE A N 1
ATOM 607 C CA . ILE A 1 74 ? -16.360 7.483 15.953 1.00 91.31 74 ILE A CA 1
ATOM 608 C C . ILE A 1 74 ? -15.281 7.573 17.045 1.00 91.31 74 ILE A C 1
ATOM 610 O O . ILE A 1 74 ? -15.417 6.998 18.125 1.00 91.31 74 ILE A O 1
ATOM 614 N N . LYS A 1 75 ? -14.214 8.336 16.799 1.00 90.50 75 LYS A N 1
ATOM 615 C CA . LYS A 1 75 ? -13.047 8.488 17.678 1.00 90.50 75 LYS A CA 1
ATOM 616 C C . LYS A 1 75 ? -13.405 8.862 19.115 1.00 90.50 75 LYS A C 1
ATOM 618 O O . LYS A 1 75 ? -12.889 8.234 20.034 1.00 90.50 75 LYS A O 1
ATOM 623 N N . SER A 1 76 ? -14.297 9.834 19.322 1.00 88.81 76 SER A N 1
ATOM 624 C CA . SER A 1 76 ? -14.710 10.264 20.667 1.00 88.81 76 SER A CA 1
ATOM 625 C C . SER A 1 76 ? -15.404 9.138 21.443 1.00 88.81 76 SER A C 1
ATOM 627 O O . SER A 1 76 ? -15.066 8.890 22.603 1.00 88.81 76 SER A O 1
ATOM 629 N N . GLU A 1 77 ? -16.301 8.395 20.790 1.00 87.06 77 GLU A N 1
ATOM 630 C CA . GLU A 1 77 ? -17.019 7.261 21.383 1.00 87.06 77 GLU A CA 1
ATOM 631 C C . GLU A 1 77 ? -16.069 6.113 21.749 1.00 87.06 77 GLU A C 1
ATOM 633 O O . GLU A 1 77 ? -16.189 5.543 22.836 1.00 87.06 77 GLU A O 1
ATOM 638 N N . ILE A 1 78 ? -15.097 5.816 20.878 1.00 86.25 78 ILE A N 1
ATOM 639 C CA . ILE A 1 78 ? -14.071 4.794 21.120 1.00 86.25 78 ILE A CA 1
ATOM 640 C C . ILE A 1 78 ? -13.193 5.183 22.309 1.00 86.25 78 ILE A C 1
ATOM 642 O O . ILE A 1 78 ? -12.954 4.353 23.182 1.00 86.25 78 ILE A O 1
ATOM 646 N N . THR A 1 79 ? -12.733 6.438 22.374 1.00 82.75 79 THR A N 1
ATOM 647 C CA . THR A 1 79 ? -11.865 6.900 23.471 1.00 82.75 79 THR A CA 1
ATOM 648 C C . THR A 1 79 ? -12.573 6.937 24.822 1.00 82.75 79 THR A C 1
ATOM 650 O O . THR A 1 79 ? -11.933 6.703 25.841 1.00 82.75 79 THR A O 1
ATOM 653 N N . GLY A 1 80 ? -13.884 7.197 24.840 1.00 83.50 80 GLY A N 1
ATOM 654 C CA . GLY A 1 80 ? -14.678 7.218 26.070 1.00 83.50 80 GLY A CA 1
ATOM 655 C C . GLY A 1 80 ? -15.128 5.838 26.558 1.00 83.50 80 GLY A C 1
ATOM 656 O O . GLY A 1 80 ? -15.541 5.720 27.705 1.00 83.50 80 GLY A O 1
ATOM 657 N N . ASN A 1 81 ? -15.067 4.802 25.710 1.00 81.81 81 ASN A N 1
ATOM 658 C CA . ASN A 1 81 ? -15.568 3.455 26.011 1.00 81.81 81 ASN A CA 1
ATOM 659 C C . ASN A 1 81 ? -14.627 2.360 25.481 1.00 81.81 81 ASN A C 1
ATOM 661 O O . ASN A 1 81 ? -15.071 1.399 24.846 1.00 81.81 81 ASN A O 1
ATOM 665 N N . THR A 1 82 ? -13.323 2.499 25.719 1.00 76.75 82 THR A N 1
ATOM 666 C CA . THR A 1 82 ? -12.293 1.607 25.160 1.00 76.75 82 THR A CA 1
ATOM 667 C C . THR A 1 82 ? -12.522 0.131 25.479 1.00 76.75 82 THR A C 1
ATOM 669 O O . THR A 1 82 ? -12.308 -0.715 24.612 1.00 76.75 82 THR A O 1
ATOM 672 N N . ASP A 1 83 ? -13.017 -0.189 26.675 1.00 86.38 83 ASP A N 1
ATOM 673 C CA . ASP A 1 83 ? -13.239 -1.577 27.101 1.00 86.38 83 ASP A CA 1
ATOM 674 C C . ASP A 1 83 ? -14.322 -2.269 26.261 1.00 86.38 83 ASP A C 1
ATOM 676 O O . ASP A 1 83 ? -14.194 -3.442 25.901 1.00 86.38 83 ASP A O 1
ATOM 680 N N . LYS A 1 84 ? -15.356 -1.512 25.870 1.00 88.19 84 LYS A N 1
ATOM 681 C CA . LYS A 1 84 ? -16.510 -1.997 25.098 1.00 88.19 84 LYS A CA 1
ATOM 682 C C . LYS A 1 84 ? -16.151 -2.396 23.662 1.00 88.19 84 LYS A C 1
ATOM 684 O O . LYS A 1 84 ? -16.834 -3.245 23.090 1.00 88.19 84 LYS A O 1
ATOM 689 N N . PHE A 1 85 ? -15.126 -1.767 23.089 1.00 88.75 85 PHE A N 1
ATOM 690 C CA . PHE A 1 85 ? -14.689 -1.954 21.699 1.00 88.75 85 PHE A CA 1
ATOM 691 C C . PHE A 1 85 ? -13.290 -2.576 21.598 1.00 88.75 85 PHE A C 1
ATOM 693 O O . PHE A 1 85 ? -12.644 -2.514 20.552 1.00 88.75 85 PHE A O 1
ATOM 700 N N . SER A 1 86 ? -12.787 -3.139 22.697 1.00 89.81 86 SER A N 1
ATOM 701 C CA . SER A 1 86 ? -11.416 -3.641 22.815 1.00 89.81 86 SER A CA 1
ATOM 702 C C . SER A 1 86 ? -11.053 -4.661 21.727 1.00 89.81 86 SER A C 1
ATOM 704 O O . SER A 1 86 ? -9.977 -4.563 21.133 1.00 89.81 86 SER A O 1
ATOM 706 N N . SER A 1 87 ? -11.965 -5.584 21.410 1.00 91.56 87 SER A N 1
ATOM 707 C CA . SER A 1 87 ? -11.804 -6.581 20.346 1.00 91.56 87 SER A CA 1
ATOM 708 C C . SER A 1 87 ? -11.665 -5.956 18.957 1.00 91.56 87 SER A C 1
ATOM 710 O O . SER A 1 87 ? -10.746 -6.282 18.210 1.00 91.56 87 SER A O 1
ATOM 712 N N . GLU A 1 88 ? -12.549 -5.026 18.613 1.00 92.00 88 GLU A N 1
ATOM 713 C CA . GLU A 1 88 ? -12.578 -4.345 17.323 1.00 92.00 88 GLU A CA 1
ATOM 714 C C . GLU A 1 88 ? -11.335 -3.463 17.141 1.00 92.00 88 GLU A C 1
ATOM 716 O O . GLU A 1 88 ? -10.706 -3.474 16.083 1.00 92.00 88 GLU A O 1
ATOM 721 N N . ILE A 1 89 ? -10.914 -2.757 18.195 1.00 90.88 89 ILE A N 1
ATOM 722 C CA . ILE A 1 89 ? -9.681 -1.958 18.197 1.00 90.88 89 ILE A CA 1
ATOM 723 C C . ILE A 1 89 ? -8.453 -2.849 17.9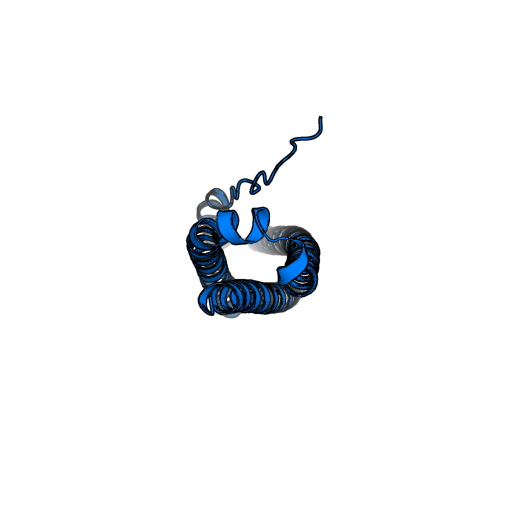73 1.00 90.88 89 ILE A C 1
ATOM 725 O O . ILE A 1 89 ? -7.539 -2.456 17.245 1.00 90.88 89 ILE A O 1
ATOM 729 N N . ALA A 1 90 ? -8.405 -4.036 18.586 1.00 93.88 90 ALA A N 1
ATOM 730 C CA . ALA A 1 90 ? -7.304 -4.976 18.389 1.00 93.88 90 ALA A CA 1
ATOM 731 C C . ALA A 1 90 ? -7.212 -5.441 16.925 1.00 93.88 90 ALA A C 1
ATOM 733 O O . ALA A 1 90 ? -6.119 -5.442 16.356 1.00 93.88 90 ALA A O 1
ATOM 734 N N . ILE A 1 91 ? -8.353 -5.740 16.294 1.00 95.62 91 ILE A N 1
ATOM 735 C CA . ILE A 1 91 ? -8.424 -6.099 14.870 1.00 95.62 91 ILE A CA 1
ATOM 736 C C . ILE A 1 91 ? -7.929 -4.944 13.991 1.00 95.62 91 ILE A C 1
ATOM 738 O O . ILE A 1 91 ? -7.074 -5.158 13.133 1.00 95.62 91 ILE A O 1
ATOM 742 N N . LEU A 1 92 ? -8.402 -3.713 14.220 1.00 94.44 92 LEU A N 1
ATOM 743 C CA . LEU A 1 92 ? -7.947 -2.543 13.459 1.00 94.44 92 LEU A CA 1
ATOM 744 C C . LEU A 1 92 ? -6.427 -2.359 13.559 1.00 94.44 92 LEU A C 1
ATOM 746 O O . LEU A 1 92 ? -5.768 -2.154 12.542 1.00 94.44 92 LEU A O 1
ATOM 750 N N . LYS A 1 93 ? -5.853 -2.493 14.762 1.00 94.00 93 LYS A N 1
ATOM 751 C CA . LYS A 1 93 ? -4.397 -2.420 14.968 1.00 94.00 93 LYS A CA 1
ATOM 752 C C . LYS A 1 93 ? -3.655 -3.500 14.184 1.00 94.00 93 LYS A C 1
ATOM 754 O O . LYS A 1 93 ? -2.679 -3.188 13.511 1.00 94.00 93 LYS A O 1
ATOM 759 N N . GLN A 1 94 ? -4.135 -4.743 14.229 1.00 97.69 94 GLN A N 1
ATOM 760 C CA . GLN A 1 94 ? -3.538 -5.848 13.481 1.00 97.69 94 GLN A CA 1
ATOM 761 C C . GLN A 1 94 ? -3.569 -5.594 11.965 1.00 97.69 94 GLN A C 1
ATOM 763 O O . GLN A 1 94 ? -2.591 -5.871 11.272 1.00 97.69 94 GLN A O 1
ATOM 768 N N . LEU A 1 95 ? -4.675 -5.063 11.439 1.00 97.31 95 LEU A N 1
ATOM 769 C CA . LEU A 1 95 ? -4.797 -4.731 10.018 1.00 97.31 95 LEU A CA 1
ATOM 770 C C . LEU A 1 95 ? -3.859 -3.584 9.621 1.00 97.31 95 LEU A C 1
ATOM 772 O O . LEU A 1 95 ? -3.221 -3.656 8.576 1.00 97.31 95 LEU A O 1
ATOM 776 N N . ILE A 1 96 ? -3.714 -2.558 10.464 1.00 94.94 96 ILE A N 1
ATOM 777 C CA . ILE A 1 96 ? -2.770 -1.452 10.234 1.00 94.94 96 ILE A CA 1
ATOM 778 C C . ILE A 1 96 ? -1.321 -1.958 10.211 1.00 94.94 96 ILE A C 1
ATOM 780 O O . ILE A 1 96 ? -0.547 -1.551 9.342 1.00 94.94 96 ILE A O 1
ATOM 784 N N . SER A 1 97 ? -0.950 -2.874 11.111 1.00 96.88 97 SER A N 1
ATOM 785 C CA . SER A 1 97 ? 0.368 -3.522 11.079 1.00 96.88 97 SER A CA 1
ATOM 786 C C . SER A 1 97 ? 0.604 -4.263 9.760 1.00 96.88 97 SER A C 1
ATOM 788 O O . SER A 1 97 ? 1.614 -4.017 9.107 1.00 96.88 97 SER A O 1
ATOM 790 N N . GLN A 1 98 ? -0.360 -5.069 9.303 1.00 97.69 98 GLN A N 1
ATOM 791 C CA . GLN A 1 98 ? -0.263 -5.770 8.014 1.00 97.69 98 GLN A CA 1
ATOM 792 C C . GLN A 1 98 ? -0.138 -4.808 6.825 1.00 97.69 98 GLN A C 1
ATOM 794 O O . GLN A 1 98 ? 0.669 -5.031 5.926 1.00 97.69 98 GLN A O 1
ATOM 799 N N . ILE A 1 99 ? -0.904 -3.714 6.819 1.00 97.19 99 ILE A N 1
ATOM 800 C CA . ILE A 1 99 ? -0.802 -2.670 5.788 1.00 97.19 99 ILE A CA 1
ATOM 801 C C . ILE A 1 99 ? 0.595 -2.052 5.781 1.00 97.19 99 ILE A C 1
ATOM 803 O O . ILE A 1 99 ? 1.141 -1.797 4.709 1.00 97.19 99 ILE A O 1
ATOM 807 N N . THR A 1 100 ? 1.175 -1.816 6.957 1.00 94.25 100 THR A N 1
ATOM 808 C CA . THR A 1 100 ? 2.508 -1.218 7.097 1.00 94.25 100 THR A CA 1
ATOM 809 C C . THR A 1 100 ? 3.573 -2.147 6.518 1.00 94.25 100 THR A C 1
ATOM 811 O O . THR A 1 100 ? 4.379 -1.721 5.693 1.00 94.25 100 THR A O 1
ATOM 814 N N . GLU A 1 101 ? 3.527 -3.432 6.876 1.00 96.25 101 GLU A N 1
ATOM 815 C CA . GLU A 1 101 ? 4.412 -4.473 6.339 1.00 96.25 101 GLU A CA 1
ATOM 816 C C . GLU A 1 101 ? 4.324 -4.573 4.811 1.00 96.25 101 GLU A C 1
ATOM 818 O O . GLU A 1 101 ? 5.340 -4.451 4.123 1.00 96.25 101 GLU A O 1
ATOM 823 N N . LYS A 1 102 ? 3.109 -4.691 4.265 1.00 96.25 102 LYS A N 1
ATOM 824 C CA . LYS A 1 102 ? 2.892 -4.771 2.814 1.00 96.25 102 LYS A CA 1
ATOM 825 C C . LYS A 1 102 ? 3.305 -3.498 2.085 1.00 96.25 102 LYS A C 1
ATOM 827 O O . LYS A 1 102 ? 3.866 -3.570 0.998 1.00 96.25 102 LYS A O 1
ATOM 832 N N . SER A 1 103 ? 3.087 -2.326 2.679 1.00 94.69 103 SER A N 1
ATOM 833 C CA . SER A 1 103 ? 3.522 -1.055 2.086 1.00 94.69 103 SER A CA 1
ATOM 834 C C . SER A 1 103 ? 5.046 -0.990 1.959 1.00 94.69 103 SER A C 1
ATOM 836 O O . SER A 1 103 ? 5.553 -0.562 0.922 1.00 94.69 103 SER A O 1
ATOM 838 N N . MET A 1 104 ? 5.787 -1.467 2.967 1.00 95.06 104 MET A N 1
ATOM 839 C CA . MET A 1 104 ? 7.249 -1.571 2.887 1.00 95.06 104 MET A CA 1
ATOM 840 C C . MET A 1 104 ? 7.688 -2.562 1.802 1.00 95.06 104 MET A C 1
ATOM 842 O O . MET A 1 104 ? 8.630 -2.288 1.054 1.00 95.06 104 MET A O 1
ATOM 846 N N . GLU A 1 105 ? 6.998 -3.695 1.676 1.00 96.75 105 GLU A N 1
ATOM 847 C CA . GLU A 1 105 ? 7.271 -4.687 0.634 1.00 96.75 105 GLU A CA 1
ATOM 848 C C . GLU A 1 105 ? 7.025 -4.128 -0.778 1.00 96.75 105 GLU A C 1
ATOM 850 O O . GLU A 1 105 ? 7.866 -4.288 -1.672 1.00 96.75 105 GLU A O 1
ATOM 855 N N . VAL A 1 106 ? 5.923 -3.396 -0.972 1.00 94.81 106 VAL A N 1
ATOM 856 C CA . VAL A 1 106 ? 5.611 -2.682 -2.220 1.00 94.81 106 VAL A CA 1
ATOM 857 C C . VAL A 1 106 ? 6.717 -1.681 -2.545 1.00 94.81 106 VAL A C 1
ATOM 859 O O . VAL A 1 106 ? 7.251 -1.695 -3.649 1.00 94.81 106 VAL A O 1
ATOM 862 N N . GLN A 1 107 ? 7.133 -0.851 -1.586 1.00 93.31 107 GLN A N 1
ATOM 863 C CA . GLN A 1 107 ? 8.200 0.132 -1.805 1.00 93.31 107 GLN A CA 1
ATOM 864 C C . GLN A 1 107 ? 9.534 -0.524 -2.183 1.00 93.31 107 GLN A C 1
ATOM 866 O O . GLN A 1 107 ? 10.242 -0.054 -3.081 1.00 93.31 107 GLN A O 1
ATOM 871 N N . LEU A 1 108 ? 9.892 -1.620 -1.511 1.00 94.75 108 LEU A N 1
ATOM 872 C CA . LEU A 1 108 ? 11.125 -2.347 -1.789 1.00 94.75 108 LEU A CA 1
ATOM 873 C C . LEU A 1 108 ? 11.097 -2.999 -3.176 1.00 94.75 108 LEU A C 1
ATOM 875 O O . LEU A 1 108 ? 12.086 -2.918 -3.910 1.00 94.75 108 LEU A O 1
ATOM 879 N N . SER A 1 109 ? 9.982 -3.633 -3.540 1.00 93.75 109 SER A N 1
ATOM 880 C CA . SER A 1 109 ? 9.806 -4.251 -4.858 1.00 93.75 109 SER A CA 1
ATOM 881 C C . SER A 1 109 ? 9.760 -3.206 -5.979 1.00 93.75 109 SER A C 1
ATOM 883 O O . SER A 1 109 ? 10.455 -3.381 -6.975 1.00 93.75 109 SER A O 1
ATOM 885 N N . GLU A 1 110 ? 9.106 -2.057 -5.786 1.00 93.25 110 GLU A N 1
ATOM 886 C CA . GLU A 1 110 ? 9.147 -0.934 -6.738 1.00 93.25 110 GLU A CA 1
ATOM 887 C C . GLU A 1 110 ? 10.567 -0.401 -6.953 1.00 93.25 110 GLU A C 1
ATOM 889 O O . GLU A 1 110 ? 10.994 -0.142 -8.082 1.00 93.25 110 GLU A O 1
ATOM 894 N N . LYS A 1 111 ? 11.357 -0.277 -5.879 1.00 91.88 111 LYS A N 1
ATOM 895 C CA . LYS A 1 111 ? 12.759 0.146 -5.989 1.00 91.88 111 LYS A CA 1
ATOM 896 C C . LYS A 1 111 ? 13.578 -0.834 -6.833 1.00 91.88 111 LYS A C 1
ATOM 898 O O . LYS A 1 111 ? 14.398 -0.390 -7.640 1.00 91.88 111 LYS A O 1
ATOM 903 N N . ARG A 1 112 ? 13.352 -2.142 -6.669 1.00 91.81 112 ARG A N 1
ATOM 904 C CA . ARG A 1 112 ? 13.995 -3.192 -7.479 1.00 91.81 112 ARG A CA 1
ATOM 905 C C . ARG A 1 112 ? 13.545 -3.121 -8.938 1.00 91.81 112 ARG A C 1
ATOM 907 O O . ARG A 1 112 ? 14.396 -3.112 -9.823 1.00 91.81 112 ARG A O 1
ATOM 914 N N . ASN A 1 113 ? 12.247 -2.977 -9.189 1.00 90.50 113 ASN A N 1
ATOM 915 C CA . ASN A 1 113 ? 11.699 -2.859 -10.540 1.00 90.50 113 ASN A CA 1
ATOM 916 C C . ASN A 1 113 ? 12.263 -1.655 -11.278 1.00 90.50 113 ASN A C 1
ATOM 918 O O . ASN A 1 113 ? 12.750 -1.784 -12.396 1.00 90.50 113 ASN A O 1
ATOM 922 N N . LYS A 1 114 ? 12.293 -0.493 -10.623 1.00 89.19 114 LYS A N 1
ATOM 923 C CA . LYS A 1 114 ? 12.911 0.716 -11.168 1.00 89.19 114 LYS A CA 1
ATOM 924 C C . LYS A 1 114 ? 14.368 0.479 -11.571 1.00 89.19 114 LYS A C 1
ATOM 926 O O . LYS A 1 114 ? 14.790 0.931 -12.631 1.00 89.19 114 LYS A O 1
ATOM 931 N N . GLN A 1 115 ? 15.147 -0.220 -10.745 1.00 90.56 115 GLN A N 1
ATOM 932 C CA . GLN A 1 115 ? 16.533 -0.559 -11.084 1.00 90.56 115 GLN A CA 1
ATOM 933 C C . GLN A 1 115 ? 16.617 -1.500 -12.293 1.00 90.56 115 GLN A C 1
ATOM 935 O O . GLN A 1 115 ? 17.447 -1.269 -13.171 1.00 90.56 115 GLN A O 1
ATOM 940 N N . ALA A 1 116 ? 15.754 -2.517 -12.364 1.00 88.75 116 ALA A N 1
ATOM 941 C CA . ALA A 1 116 ? 15.705 -3.456 -13.482 1.00 88.75 116 ALA A CA 1
ATOM 942 C C . ALA A 1 116 ? 15.339 -2.757 -14.802 1.00 88.75 116 ALA A C 1
ATOM 944 O O . ALA A 1 116 ? 16.056 -2.904 -15.789 1.00 88.75 116 ALA A O 1
ATOM 945 N N . VAL A 1 117 ? 14.303 -1.912 -14.789 1.00 85.56 117 VAL A N 1
ATOM 946 C CA . VAL A 1 117 ? 13.877 -1.093 -15.936 1.00 85.56 117 VAL A CA 1
ATOM 947 C C . VAL A 1 117 ? 15.014 -0.189 -16.414 1.00 85.56 117 VAL A C 1
ATOM 949 O O . VAL A 1 117 ? 15.347 -0.175 -17.597 1.00 85.56 117 VAL A O 1
ATOM 952 N N . LEU A 1 118 ? 15.660 0.541 -15.497 1.00 85.94 118 LEU A N 1
ATOM 953 C CA . LEU A 1 118 ? 16.771 1.436 -15.840 1.00 85.94 118 LEU A CA 1
ATOM 954 C C . LEU A 1 118 ? 17.957 0.682 -16.451 1.00 85.94 118 LEU A C 1
ATOM 956 O O . LEU A 1 118 ? 18.544 1.149 -17.429 1.00 85.94 118 LEU A O 1
ATOM 960 N N . LYS A 1 119 ? 18.303 -0.483 -15.890 1.00 86.56 119 LYS A N 1
ATOM 961 C CA . LYS A 1 119 ? 19.360 -1.348 -16.422 1.00 86.56 119 LYS A CA 1
ATOM 962 C C . LYS A 1 119 ? 19.013 -1.814 -17.837 1.00 86.56 119 LYS A C 1
ATOM 964 O O . LYS A 1 119 ? 19.831 -1.658 -18.739 1.00 86.56 119 LYS A O 1
ATOM 969 N N . LYS A 1 120 ? 17.790 -2.305 -18.040 1.00 83.44 120 LYS A N 1
ATOM 970 C CA . LYS A 1 120 ? 17.311 -2.800 -19.331 1.00 83.44 120 LYS A CA 1
ATOM 971 C C . LYS A 1 120 ? 17.329 -1.716 -20.412 1.00 83.44 120 LYS A C 1
ATOM 973 O O . LYS A 1 120 ? 17.904 -1.918 -21.478 1.00 83.44 120 LYS A O 1
ATOM 978 N N . MET A 1 121 ? 16.827 -0.523 -20.094 1.00 80.44 121 MET A N 1
ATOM 979 C CA . MET A 1 121 ? 16.892 0.635 -20.991 1.00 80.44 121 MET A CA 1
ATOM 980 C C . MET A 1 121 ? 18.332 1.044 -21.329 1.00 80.44 121 MET A C 1
ATOM 982 O O . MET A 1 121 ? 18.607 1.500 -22.439 1.00 80.44 121 MET A O 1
ATOM 986 N N . SER A 1 122 ? 19.264 0.928 -20.377 1.00 83.38 122 SER A N 1
ATOM 987 C CA . SER A 1 122 ? 20.680 1.194 -20.641 1.00 83.38 122 SER A CA 1
ATOM 988 C C . SER A 1 122 ? 21.266 0.178 -21.621 1.00 83.38 122 SER A C 1
ATOM 990 O O . SER A 1 122 ? 21.975 0.574 -22.543 1.00 83.38 122 SER A O 1
ATOM 992 N N . GLU A 1 123 ? 20.969 -1.111 -21.446 1.00 81.62 123 GLU A N 1
ATOM 993 C CA . GLU A 1 123 ? 21.419 -2.180 -22.345 1.00 81.62 123 GLU A CA 1
ATOM 994 C C . GLU A 1 123 ? 20.875 -1.990 -23.767 1.00 81.62 123 GLU A C 1
ATOM 996 O O . GLU A 1 123 ? 21.629 -2.097 -24.735 1.00 81.62 123 GLU A O 1
ATOM 1001 N N . GLU A 1 124 ? 19.596 -1.638 -23.907 1.00 75.25 124 GLU A N 1
ATOM 1002 C CA . GLU A 1 124 ? 18.980 -1.329 -25.202 1.00 75.25 124 GLU A CA 1
ATOM 1003 C C . GLU A 1 124 ? 19.627 -0.115 -25.871 1.00 75.25 124 GLU A C 1
ATOM 1005 O O . GLU A 1 124 ? 19.965 -0.168 -27.052 1.00 75.25 124 GLU A O 1
ATOM 1010 N N . LYS A 1 125 ? 19.909 0.957 -25.120 1.00 70.94 125 LYS A N 1
ATOM 1011 C CA . LYS A 1 125 ? 20.642 2.118 -25.650 1.00 70.94 125 LYS A CA 1
ATOM 1012 C C . LYS A 1 125 ? 22.056 1.763 -26.093 1.00 70.94 125 LYS A C 1
ATOM 1014 O O . LYS A 1 125 ? 22.498 2.270 -27.118 1.00 70.94 125 LYS A O 1
ATOM 1019 N N . THR A 1 126 ? 22.781 0.915 -25.363 1.00 66.19 126 THR A N 1
ATOM 1020 C CA . THR A 1 126 ? 24.119 0.466 -25.783 1.00 66.19 126 THR A CA 1
ATOM 1021 C C . THR A 1 126 ? 24.045 -0.377 -27.055 1.00 66.19 126 THR A C 1
ATOM 1023 O O . THR A 1 126 ? 24.853 -0.158 -27.957 1.00 66.19 126 THR A O 1
ATOM 1026 N N . LYS A 1 127 ? 23.043 -1.259 -27.185 1.00 60.66 127 LYS A N 1
ATOM 1027 C CA . LYS A 1 127 ? 22.767 -1.984 -28.436 1.00 60.66 127 LYS A CA 1
ATOM 1028 C C . LYS A 1 127 ? 22.467 -1.013 -29.587 1.00 60.66 127 LYS A C 1
ATOM 1030 O O . LYS A 1 127 ? 23.059 -1.142 -30.651 1.00 60.66 127 LYS A O 1
ATOM 1035 N N . ILE A 1 128 ? 21.649 0.020 -29.374 1.00 55.66 128 ILE A N 1
ATOM 1036 C CA . ILE A 1 128 ? 21.362 1.066 -30.379 1.00 55.66 128 ILE A CA 1
ATOM 1037 C C . ILE A 1 128 ? 22.601 1.931 -30.681 1.00 55.66 128 ILE A C 1
ATOM 1039 O O . ILE A 1 128 ? 22.819 2.334 -31.816 1.00 55.66 128 ILE A O 1
ATOM 1043 N N . HIS A 1 129 ? 23.478 2.208 -29.717 1.00 49.44 129 HIS A N 1
ATOM 1044 C CA . HIS A 1 129 ? 24.730 2.926 -29.990 1.00 49.44 129 HIS A CA 1
ATOM 1045 C C . HIS A 1 129 ? 25.733 2.082 -30.787 1.00 49.44 129 HIS A C 1
ATOM 1047 O O . HIS A 1 129 ? 26.475 2.633 -31.600 1.00 49.44 129 HIS A O 1
ATOM 1053 N N . GLN A 1 130 ? 25.728 0.758 -30.605 1.00 50.44 130 GLN A N 1
ATOM 1054 C CA . GLN A 1 130 ? 26.457 -0.182 -31.463 1.00 50.44 130 GLN A CA 1
ATOM 1055 C C . GLN A 1 130 ? 25.800 -0.334 -32.848 1.00 50.44 130 GLN A C 1
ATOM 1057 O O . GLN A 1 130 ? 26.484 -0.645 -33.821 1.00 50.44 130 GLN A O 1
ATOM 1062 N N . THR A 1 131 ? 24.505 -0.030 -32.961 1.00 46.22 131 THR A N 1
ATOM 1063 C CA . THR A 1 131 ? 23.713 -0.132 -34.194 1.00 46.22 131 THR A CA 1
ATOM 1064 C C . THR A 1 131 ? 23.155 1.244 -34.566 1.00 46.22 131 THR A C 1
ATOM 1066 O O . THR A 1 131 ? 22.013 1.554 -34.257 1.00 46.22 131 THR A O 1
ATOM 1069 N N . ARG A 1 132 ? 23.971 2.109 -35.196 1.00 44.41 132 ARG A N 1
ATOM 1070 C CA . ARG A 1 132 ? 23.585 3.456 -35.687 1.00 44.41 132 ARG A CA 1
ATOM 1071 C C . ARG A 1 132 ? 22.152 3.459 -36.264 1.00 44.41 132 ARG A C 1
ATOM 1073 O O . ARG A 1 132 ? 21.989 3.057 -37.410 1.00 44.41 132 ARG A O 1
ATOM 1080 N N . ASN A 1 133 ? 21.166 3.899 -35.466 1.00 46.41 133 ASN A N 1
ATOM 1081 C CA . ASN A 1 133 ? 19.833 4.453 -35.793 1.00 46.41 133 ASN A CA 1
ATOM 1082 C C . ASN A 1 133 ? 18.741 3.977 -34.807 1.00 46.41 133 ASN A C 1
ATOM 1084 O O . ASN A 1 133 ? 18.292 2.844 -34.913 1.00 46.41 133 ASN A O 1
ATOM 1088 N N . ALA A 1 134 ? 18.263 4.864 -33.918 1.00 40.09 134 ALA A N 1
ATOM 1089 C CA . ALA A 1 134 ? 16.834 5.177 -33.686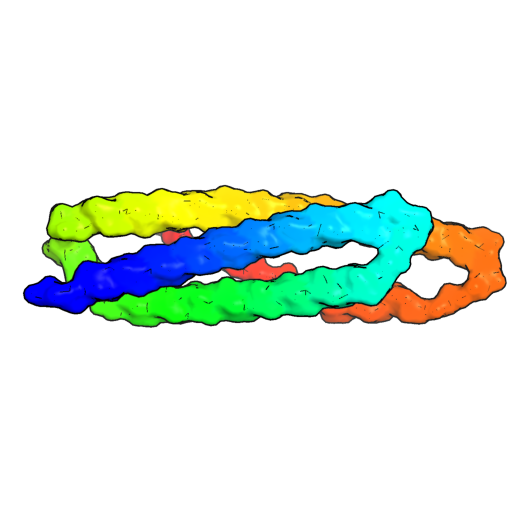 1.00 40.09 134 ALA A CA 1
ATOM 1090 C C . ALA A 1 134 ? 16.609 5.934 -32.354 1.00 40.09 134 ALA A C 1
ATOM 1092 O O . ALA A 1 134 ? 17.156 5.590 -31.311 1.00 40.09 134 ALA A O 1
ATOM 1093 N N . ASN A 1 135 ? 15.794 6.992 -32.414 1.00 48.97 135 ASN A N 1
ATOM 1094 C CA . ASN A 1 135 ? 15.443 7.916 -31.326 1.00 48.97 135 ASN A CA 1
ATOM 1095 C C . ASN A 1 135 ? 14.123 7.533 -30.613 1.00 48.97 135 ASN A C 1
ATOM 1097 O O . ASN A 1 135 ? 13.343 6.751 -31.146 1.00 48.97 135 ASN A O 1
ATOM 1101 N N . LYS A 1 136 ? 13.830 8.255 -29.506 1.00 48.91 136 LYS A N 1
ATOM 1102 C CA . LYS A 1 136 ? 12.500 8.667 -28.958 1.00 48.91 136 LYS A CA 1
ATOM 1103 C C . LYS A 1 136 ? 12.005 8.075 -27.618 1.00 48.91 136 LYS A C 1
ATOM 1105 O O . LYS A 1 136 ? 11.061 8.625 -27.061 1.00 48.91 136 LYS A O 1
ATOM 1110 N N . VAL A 1 137 ? 12.669 7.083 -27.019 1.00 52.16 137 VAL A N 1
ATOM 1111 C CA . VAL A 1 137 ? 12.163 6.400 -25.794 1.00 52.16 137 VAL A CA 1
ATOM 1112 C C . VAL A 1 137 ? 12.484 7.139 -24.477 1.00 52.16 137 VAL A C 1
ATOM 1114 O O . VAL A 1 137 ? 11.737 7.071 -23.504 1.00 52.16 137 VAL A O 1
ATOM 1117 N N . ALA A 1 138 ? 13.561 7.929 -24.428 1.00 50.31 138 ALA A N 1
ATOM 1118 C CA . ALA A 1 138 ? 14.051 8.513 -23.171 1.00 50.31 138 ALA A CA 1
ATOM 1119 C C . ALA A 1 138 ? 13.179 9.645 -22.576 1.00 50.31 138 ALA A C 1
ATOM 1121 O O . ALA A 1 138 ? 13.353 9.985 -21.407 1.00 50.31 138 ALA A O 1
ATOM 1122 N N . SER A 1 139 ? 12.263 10.238 -23.352 1.00 46.56 139 SER A N 1
ATOM 1123 C CA . SER A 1 139 ? 11.564 11.471 -22.953 1.00 46.56 139 SER A CA 1
ATOM 1124 C C . SER A 1 139 ? 10.310 11.240 -22.101 1.00 46.56 139 SER A C 1
ATOM 1126 O O . SER A 1 139 ? 9.983 12.091 -21.278 1.00 46.56 139 SER A O 1
ATOM 1128 N N . ASN A 1 140 ? 9.607 10.115 -22.267 1.00 50.56 140 ASN A N 1
ATOM 1129 C CA . ASN A 1 140 ? 8.349 9.870 -21.545 1.00 50.56 140 ASN A CA 1
ATOM 1130 C C . ASN A 1 140 ? 8.589 9.414 -20.095 1.00 50.56 140 ASN A C 1
ATOM 1132 O O . ASN A 1 140 ? 7.831 9.770 -19.195 1.00 50.56 140 ASN A O 1
ATOM 1136 N N . TYR A 1 141 ? 9.696 8.709 -19.847 1.00 50.56 141 TYR A N 1
ATOM 1137 C CA . TYR A 1 141 ? 10.046 8.169 -18.531 1.00 50.56 141 TYR A CA 1
ATOM 1138 C C . TYR A 1 141 ? 10.372 9.259 -17.490 1.00 50.56 141 TYR A C 1
ATOM 1140 O O . TYR A 1 141 ? 9.900 9.204 -16.354 1.00 50.56 141 TYR A O 1
ATOM 1148 N N . TYR A 1 142 ? 11.122 10.298 -17.883 1.00 48.22 142 TYR A N 1
ATOM 1149 C CA . TYR A 1 142 ? 11.484 11.403 -16.981 1.00 48.22 142 TYR A CA 1
ATOM 1150 C C . TYR A 1 142 ? 10.270 12.217 -16.504 1.00 48.22 142 TYR A C 1
ATOM 1152 O O . TYR A 1 142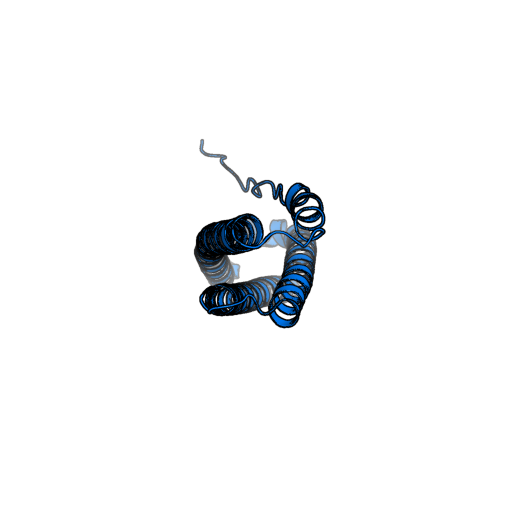 ? 10.259 12.694 -15.370 1.00 48.22 142 TYR A O 1
ATOM 1160 N N . ASN A 1 143 ? 9.233 12.349 -17.336 1.00 47.44 143 ASN A N 1
ATOM 1161 C CA . ASN A 1 143 ? 8.064 13.174 -17.020 1.00 47.44 143 ASN A CA 1
ATOM 1162 C C . ASN A 1 143 ? 7.109 12.517 -16.014 1.00 47.44 143 ASN A C 1
ATOM 1164 O O . ASN A 1 143 ? 6.513 13.218 -15.196 1.00 47.44 143 ASN A O 1
ATOM 1168 N N . ASN A 1 144 ? 6.984 11.188 -16.028 1.00 49.25 144 ASN A N 1
ATOM 1169 C CA . ASN A 1 144 ? 6.061 10.486 -15.129 1.00 49.25 144 ASN A CA 1
ATOM 1170 C C . ASN A 1 144 ? 6.645 10.263 -13.724 1.00 49.25 144 ASN A C 1
ATOM 1172 O O . ASN A 1 144 ? 5.907 10.236 -12.742 1.00 49.25 144 ASN A O 1
ATOM 1176 N N . MET A 1 145 ? 7.972 10.203 -13.589 1.00 47.38 145 MET A N 1
ATOM 1177 C CA . MET A 1 145 ? 8.628 9.920 -12.309 1.00 47.38 145 MET A CA 1
ATOM 1178 C C . MET A 1 145 ? 8.701 11.093 -11.320 1.00 47.38 145 MET A C 1
ATOM 1180 O O . MET A 1 145 ? 8.805 10.858 -10.118 1.00 47.38 145 MET A O 1
ATOM 1184 N N . ASN A 1 146 ? 8.604 12.344 -11.779 1.00 42.72 146 ASN A N 1
ATOM 1185 C CA . ASN A 1 146 ? 8.638 13.518 -10.892 1.00 42.72 146 ASN A CA 1
ATOM 1186 C C . ASN A 1 146 ? 7.346 13.728 -10.077 1.00 42.72 146 ASN A C 1
ATOM 1188 O O . ASN A 1 146 ? 7.276 14.658 -9.276 1.00 42.72 146 ASN A O 1
ATOM 1192 N N . LYS A 1 147 ? 6.321 12.882 -10.255 1.00 48.72 147 LYS A N 1
ATOM 1193 C CA . LYS A 1 147 ? 5.053 12.965 -9.509 1.00 48.72 147 LYS A CA 1
ATOM 1194 C C . LYS A 1 147 ? 4.993 12.061 -8.274 1.00 48.72 147 LYS A C 1
ATOM 1196 O O . LYS A 1 147 ? 4.051 12.175 -7.498 1.00 48.72 147 LYS A O 1
ATOM 1201 N N . VAL A 1 148 ? 5.993 11.205 -8.057 1.00 42.81 148 VAL A N 1
ATOM 1202 C CA . VAL A 1 148 ? 6.010 10.225 -6.957 1.00 42.81 148 VAL A CA 1
ATOM 1203 C C . VAL A 1 148 ? 6.873 10.729 -5.795 1.00 42.81 148 VAL A C 1
ATOM 1205 O O . VAL A 1 148 ? 7.801 10.065 -5.350 1.00 42.81 148 VAL A O 1
ATOM 1208 N N . ASN A 1 149 ? 6.578 11.931 -5.298 1.00 36.94 149 ASN A N 1
ATOM 1209 C CA . ASN A 1 149 ? 6.984 12.333 -3.950 1.00 36.94 149 ASN A CA 1
ATOM 1210 C C . ASN A 1 149 ? 5.783 12.107 -3.032 1.00 36.94 149 ASN A C 1
ATOM 1212 O O . ASN A 1 149 ? 5.061 13.037 -2.679 1.00 36.94 149 ASN A O 1
ATOM 1216 N N . TYR A 1 150 ? 5.530 10.838 -2.712 1.00 44.81 150 TYR A N 1
ATOM 1217 C CA . TYR A 1 150 ? 4.595 10.485 -1.654 1.00 44.81 150 TYR A CA 1
ATOM 1218 C C . TYR A 1 150 ? 5.268 10.798 -0.316 1.00 44.81 150 TYR A C 1
ATOM 1220 O O . TYR A 1 150 ? 6.268 10.182 0.052 1.00 44.81 150 TYR A O 1
ATOM 1228 N N . VAL A 1 151 ? 4.746 11.816 0.362 1.00 39.56 151 VAL A N 1
ATOM 1229 C CA . VAL A 1 151 ? 5.117 12.171 1.730 1.00 39.56 151 VAL A CA 1
ATOM 1230 C C . VAL A 1 151 ? 4.516 11.114 2.652 1.00 39.56 151 VAL A C 1
ATOM 1232 O O . VAL A 1 151 ? 3.317 10.849 2.591 1.00 39.56 151 VAL A O 1
ATOM 1235 N N . GLU A 1 152 ? 5.361 10.505 3.482 1.00 37.44 152 GLU A N 1
ATOM 1236 C CA . GLU A 1 152 ? 4.962 9.630 4.586 1.00 37.44 152 GLU A CA 1
ATOM 1237 C C . GLU A 1 152 ? 3.787 10.245 5.370 1.00 37.44 152 GLU A C 1
ATOM 1239 O O . GLU A 1 152 ? 3.894 11.391 5.823 1.00 37.44 152 GLU A O 1
ATOM 1244 N N . PRO A 1 153 ? 2.681 9.515 5.595 1.00 41.53 153 PRO A N 1
ATOM 1245 C CA . PRO A 1 153 ? 1.713 9.888 6.611 1.00 41.53 153 PRO A CA 1
ATOM 1246 C C . PRO A 1 153 ? 2.411 9.817 7.972 1.00 41.53 153 PRO A C 1
ATOM 1248 O O . PRO A 1 153 ? 2.581 8.745 8.550 1.00 41.53 153 PRO A O 1
ATOM 1251 N N . GLN A 1 154 ? 2.854 10.971 8.469 1.00 38.66 154 GLN A N 1
ATOM 1252 C CA . GLN A 1 154 ? 3.367 11.157 9.824 1.00 38.66 154 GLN A CA 1
ATOM 1253 C C . GLN A 1 154 ? 2.229 10.919 10.828 1.00 38.66 154 GLN A C 1
ATOM 1255 O O . GLN A 1 154 ? 1.632 11.850 11.366 1.00 38.66 154 GLN A O 1
ATOM 1260 N N . PHE A 1 155 ? 1.900 9.653 11.079 1.00 39.72 155 PHE A N 1
ATOM 1261 C CA . PHE A 1 155 ? 1.054 9.270 12.199 1.00 39.72 155 PHE A CA 1
ATOM 1262 C C . PHE A 1 155 ? 1.919 9.130 13.455 1.00 39.72 155 PHE A C 1
ATOM 1264 O O . PHE A 1 155 ? 2.467 8.076 13.751 1.00 39.72 155 PHE A O 1
ATOM 1271 N N . MET A 1 156 ? 1.967 10.241 14.195 1.00 37.75 156 MET A N 1
ATOM 1272 C CA . MET A 1 156 ? 2.172 10.346 15.644 1.00 37.75 156 MET A CA 1
ATOM 1273 C C . MET A 1 156 ? 3.458 9.740 16.229 1.00 37.75 156 MET A C 1
ATOM 1275 O O . MET A 1 156 ? 3.454 8.620 16.736 1.00 37.75 156 MET A O 1
ATOM 1279 N N . ASP A 1 157 ? 4.482 10.583 16.388 1.00 40.31 157 ASP A N 1
ATOM 1280 C CA . ASP A 1 157 ? 5.250 10.569 17.635 1.00 40.31 157 ASP A CA 1
ATOM 1281 C C . ASP A 1 157 ? 4.687 11.647 18.572 1.00 40.31 157 ASP A C 1
ATOM 1283 O O . ASP A 1 157 ? 4.938 12.844 18.436 1.00 40.31 157 ASP A O 1
ATOM 1287 N N . LYS A 1 158 ? 3.851 11.210 19.513 1.00 43.94 158 LYS A N 1
ATOM 1288 C CA . LYS A 1 158 ? 3.654 11.917 20.778 1.00 43.94 158 LYS A CA 1
ATOM 1289 C C . LYS A 1 158 ? 3.978 10.945 21.899 1.00 43.94 158 LYS A C 1
ATOM 1291 O O . LYS A 1 158 ? 3.086 10.444 22.583 1.00 43.94 158 LYS A O 1
ATOM 1296 N N . LYS A 1 159 ? 5.265 10.642 22.063 1.00 39.41 159 LYS A N 1
ATOM 1297 C CA . LYS A 1 159 ? 5.780 10.122 23.326 1.00 39.41 159 LYS A CA 1
ATOM 1298 C C . LYS A 1 159 ? 6.197 11.262 24.256 1.00 39.41 159 LYS A C 1
ATOM 1300 O O . LYS A 1 159 ? 7.118 12.008 23.946 1.00 39.41 159 LYS A O 1
ATOM 1305 N N . LYS A 1 160 ? 5.580 11.191 25.441 1.00 31.83 160 LYS A N 1
ATOM 1306 C CA . LYS A 1 160 ? 5.855 11.864 26.720 1.00 31.83 160 LYS A CA 1
ATOM 1307 C C . LYS A 1 160 ? 5.371 13.299 26.876 1.00 31.83 160 LYS A C 1
ATOM 1309 O O . LYS A 1 160 ? 5.752 14.169 26.073 1.00 31.83 160 LYS A O 1
#

Sequence (160 aa):
MENGREYLSILTESLKKKITILDEILLLNQKQLESVSGNEIDDDLFNEIIDKKDIYIKEINNLDKGFEQVYERIKSEITGNTDKFSSEIAILKQLISQITEKSMEVQLSEKRNKQAVLKKMSEEKTKIHQTRNANKVASN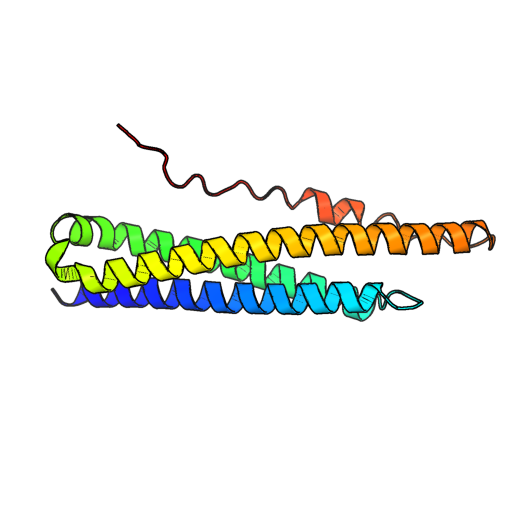YYNNMNKVNYVEPQFMDKKK

Foldseek 3Di:
DPVLVVLLVLLLVLLVVLLVLLVVLLVLLVVLLVQLVDPDHPPVSNVVSVVSNVVSVVSNVVSVVVNVVSCVVNVVVCVVCVVVCVVSVVSSVVSVVSSVVSVVVSVVSVVVSVVSVVVSVVVVVVVCVVVPDDDDDPPPVVVVVVVPPDDPPPDDDPDD

Radius of gyration: 21.23 Å; chains: 1; bounding box: 52×24×63 Å

pLDDT: mean 80.05, std 19.79, range [31.83, 98.31]

Secondary structure (DSSP, 8-state):
--HHHHHHHHHHHHHHHHHHHHHHHHHHHHHHHHHHHSSS--HHHHHHHHHHHHHHHHHHHHHHHHHHHHHHHHHHHHHH-GGGGHHHHHHHHHHHHHHHHHHHHHHHHHHHHHHHHHHHHHHHHHHHHHS-----THHHHHHHHTT-------------